Protein AF-A0A552C6N4-F1 (afdb_monomer)

Mean predicted aligned error: 5.67 Å

Radius of gyration: 21.81 Å; Cα contacts (8 Å, |Δi|>4): 36; chains: 1; bounding box: 46×20×54 Å

pLDDT: mean 94.37, std 4.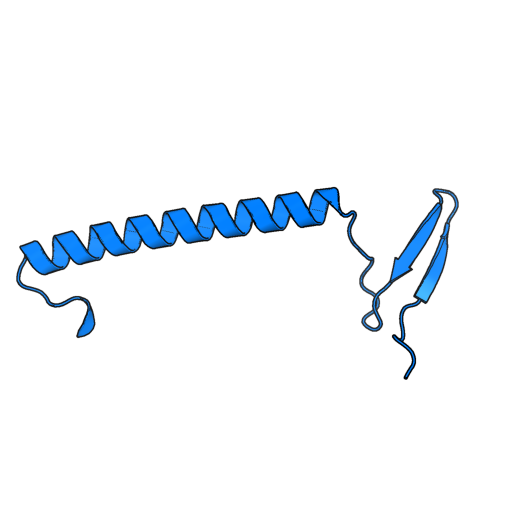88, range [67.94, 98.31]

Nearest PDB structures (foldseek):
  4g7n-assembly1_A  TM=4.912E-01  e=1.207E+00  Drosophila melanogaster
  6jdr-assembly1_A  TM=6.991E-01  e=3.203E+00  Porcine reproductive and respiratory syndrome virus
  2moe-assembly1_A  TM=4.346E-01  e=1.566E+00  Homo sapiens
  5l80-assembly1_A  TM=4.694E-01  e=5.754E+00  Drosophila melanogaster

Sequence (65 aa):
PILGIRFEMFEEGLEVFYPNGERFKDPETLFEERNQAQQERNQAQQERDRAFARLRELGIDPTQL

Secondary structure (DSSP, 8-state):
-----EEEEETTEEEEE-TTSPBPPPHHHHHHHHHHHHHHHHHHHHHHHHHHHHHHHTT--GGG-

Structure (mmCIF, N/CA/C/O backbone):
data_AF-A0A552C6N4-F1
#
_entry.id   AF-A0A552C6N4-F1
#
loop_
_atom_site.group_PDB
_atom_site.id
_atom_site.type_symbol
_atom_site.label_atom_id
_atom_site.label_alt_id
_atom_site.label_comp_id
_atom_site.label_asym_id
_atom_site.label_entity_id
_atom_site.label_seq_id
_atom_site.pdbx_PDB_ins_code
_atom_site.Cartn_x
_atom_site.Cartn_y
_atom_site.Cartn_z
_atom_site.occupancy
_atom_site.B_iso_or_equiv
_atom_site.auth_seq_id
_atom_site.auth_comp_id
_atom_site.auth_asym_id
_atom_site.auth_atom_id
_atom_site.pdbx_PDB_model_num
ATOM 1 N N . PRO A 1 1 ? -5.772 -10.706 -25.096 1.00 67.94 1 PRO A N 1
ATOM 2 C CA . PRO A 1 1 ? -5.433 -9.482 -24.328 1.00 67.94 1 PRO A CA 1
ATOM 3 C C . PRO A 1 1 ? -3.925 -9.406 -24.048 1.00 67.94 1 PRO A C 1
ATOM 5 O O . PRO A 1 1 ? -3.352 -10.392 -23.599 1.00 67.94 1 PRO A O 1
ATOM 8 N N . ILE A 1 2 ? -3.291 -8.268 -24.347 1.00 82.69 2 ILE A N 1
ATOM 9 C CA . ILE A 1 2 ? -1.881 -8.000 -24.011 1.00 82.69 2 ILE A CA 1
ATOM 10 C C . ILE A 1 2 ? -1.815 -7.076 -22.790 1.00 82.69 2 ILE A C 1
ATOM 12 O O . ILE A 1 2 ? -2.691 -6.234 -22.619 1.00 82.69 2 ILE A O 1
ATOM 16 N N . LEU A 1 3 ? -0.798 -7.242 -21.940 1.00 87.19 3 LEU A N 1
ATOM 17 C CA . LEU A 1 3 ? -0.671 -6.515 -20.665 1.00 87.19 3 LEU A CA 1
ATOM 18 C C . LEU A 1 3 ? -0.247 -5.040 -20.822 1.00 87.19 3 LEU A C 1
ATOM 20 O O . LEU A 1 3 ? -0.362 -4.278 -19.870 1.00 87.19 3 LEU A O 1
ATOM 24 N N . GLY A 1 4 ? 0.247 -4.630 -21.997 1.00 93.00 4 GLY A N 1
ATOM 25 C CA . GLY A 1 4 ? 0.655 -3.242 -22.270 1.00 93.00 4 GLY A CA 1
ATOM 26 C C . GLY A 1 4 ? 1.922 -2.775 -21.539 1.00 93.00 4 GLY A C 1
ATOM 27 O O . GLY A 1 4 ? 2.205 -1.581 -21.532 1.00 93.00 4 GLY A O 1
ATOM 28 N N . ILE A 1 5 ? 2.668 -3.692 -20.921 1.00 95.94 5 ILE A N 1
ATOM 29 C CA . ILE A 1 5 ? 3.941 -3.401 -20.252 1.00 95.94 5 ILE A CA 1
ATOM 30 C C . ILE A 1 5 ? 5.068 -3.210 -21.273 1.00 95.94 5 ILE A C 1
ATOM 32 O O . ILE A 1 5 ? 5.048 -3.815 -22.349 1.00 95.94 5 ILE A O 1
ATOM 36 N N . ARG A 1 6 ? 6.055 -2.383 -20.930 1.00 95.62 6 ARG A N 1
ATOM 37 C CA . ARG A 1 6 ? 7.207 -2.070 -21.784 1.00 95.62 6 ARG A CA 1
ATOM 38 C C . ARG A 1 6 ? 8.494 -2.595 -21.160 1.00 95.62 6 ARG A C 1
ATOM 40 O O . ARG A 1 6 ? 8.657 -2.523 -19.949 1.00 95.62 6 ARG A O 1
ATOM 47 N N . PHE A 1 7 ? 9.384 -3.114 -21.997 1.00 95.94 7 PHE A N 1
ATOM 48 C CA . PHE A 1 7 ? 10.696 -3.627 -21.611 1.00 95.94 7 PHE A CA 1
ATOM 49 C C . PHE A 1 7 ? 11.767 -2.734 -22.231 1.00 95.94 7 PHE A C 1
ATOM 51 O O . PHE A 1 7 ? 11.731 -2.507 -23.441 1.00 95.94 7 PHE A O 1
ATOM 58 N N . GLU A 1 8 ? 12.704 -2.244 -21.427 1.00 95.81 8 GLU A N 1
ATOM 59 C CA . GLU A 1 8 ? 13.822 -1.418 -21.892 1.00 95.81 8 GLU A CA 1
ATOM 60 C C . GLU A 1 8 ? 15.134 -1.966 -21.323 1.00 95.81 8 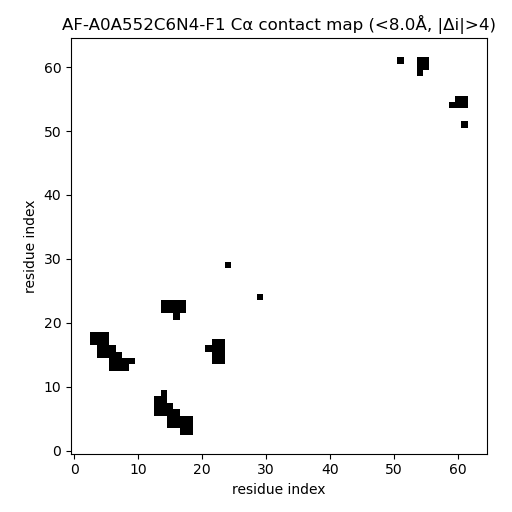GLU A C 1
ATOM 62 O O . GLU A 1 8 ? 15.223 -2.289 -20.140 1.00 95.81 8 GLU A O 1
ATOM 67 N N . MET A 1 9 ? 16.138 -2.127 -22.187 1.00 96.00 9 MET A N 1
ATOM 68 C CA . MET A 1 9 ? 17.466 -2.597 -21.796 1.00 96.00 9 MET A CA 1
ATOM 69 C C . MET A 1 9 ? 18.370 -1.387 -21.555 1.00 96.00 9 MET A C 1
ATOM 71 O O . MET A 1 9 ? 18.658 -0.642 -22.492 1.00 96.00 9 MET A O 1
ATOM 75 N N . PHE A 1 10 ? 18.824 -1.220 -20.318 1.00 92.94 10 PHE A N 1
ATOM 76 C CA . PHE A 1 10 ? 19.772 -0.194 -19.892 1.00 92.94 10 PHE A CA 1
ATOM 77 C C . PHE A 1 10 ? 21.159 -0.802 -19.652 1.00 92.94 10 PHE A C 1
ATOM 79 O O . PHE A 1 10 ? 21.326 -2.023 -19.659 1.00 92.94 10 PHE A O 1
ATOM 86 N N . GLU A 1 11 ? 22.167 0.045 -19.422 1.00 94.81 11 GLU A N 1
ATOM 87 C CA . GLU A 1 11 ? 23.530 -0.407 -19.092 1.00 94.81 11 GLU A CA 1
ATOM 88 C C . GLU A 1 11 ? 23.561 -1.280 -17.826 1.00 94.81 11 GLU A C 1
ATOM 90 O O . GLU A 1 11 ? 24.336 -2.230 -17.743 1.00 94.81 11 GLU A O 1
ATOM 95 N N . GLU A 1 12 ? 22.676 -0.991 -16.871 1.00 91.50 12 GLU A N 1
ATOM 96 C CA . GLU A 1 12 ? 22.569 -1.687 -15.585 1.00 91.50 12 GLU A CA 1
ATOM 97 C C . GLU A 1 12 ? 21.691 -2.950 -15.647 1.00 91.50 12 GLU A C 1
ATOM 99 O O . GLU A 1 12 ? 21.734 -3.777 -14.735 1.00 91.50 12 GLU A O 1
ATOM 104 N N . GLY A 1 13 ? 20.921 -3.142 -16.726 1.00 92.31 13 GLY A N 1
ATOM 105 C CA . GLY A 1 13 ? 20.081 -4.323 -16.916 1.00 92.31 13 GLY A CA 1
ATOM 106 C C . GLY A 1 13 ? 18.733 -4.051 -17.579 1.00 92.31 13 GLY A C 1
ATOM 107 O O . GLY A 1 13 ? 18.476 -2.989 -18.141 1.00 92.31 13 GLY A O 1
ATOM 108 N N . LEU A 1 14 ? 17.865 -5.063 -17.531 1.00 94.19 14 LEU A N 1
ATOM 109 C CA . LEU A 1 14 ? 16.510 -4.998 -18.068 1.00 94.19 14 LEU A CA 1
ATOM 110 C C . LEU A 1 14 ? 15.567 -4.340 -17.059 1.00 94.19 14 LEU A C 1
ATOM 112 O O . LEU A 1 14 ? 15.397 -4.847 -15.951 1.00 94.19 14 LEU A O 1
ATOM 116 N N . GLU A 1 15 ? 14.874 -3.292 -17.484 1.00 95.12 15 GLU A N 1
ATOM 117 C CA . GLU A 1 15 ? 13.801 -2.670 -16.717 1.00 95.12 15 GLU A CA 1
ATOM 118 C C . GLU A 1 15 ? 12.437 -2.905 -17.367 1.00 95.12 15 GLU A C 1
ATOM 120 O O . GLU A 1 15 ? 12.299 -3.025 -18.591 1.00 95.12 15 GLU A O 1
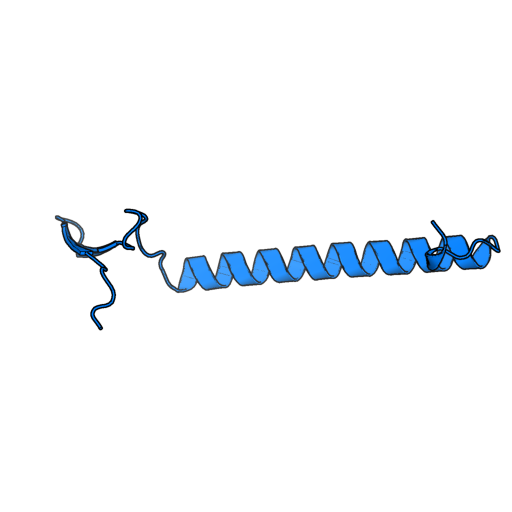ATOM 125 N N . VAL A 1 16 ? 11.406 -2.966 -16.523 1.00 95.06 16 VAL A N 1
ATOM 126 C CA . VAL A 1 16 ? 10.015 -3.177 -16.931 1.00 95.06 16 VAL A CA 1
ATOM 127 C C . VAL A 1 16 ? 9.180 -1.996 -16.467 1.00 95.06 16 VAL A C 1
ATOM 129 O O . VAL A 1 16 ? 9.287 -1.569 -15.320 1.00 95.06 16 VAL A O 1
ATOM 132 N N . PHE A 1 17 ? 8.319 -1.496 -17.345 1.00 96.31 17 PHE A N 1
ATOM 133 C CA . PHE A 1 17 ? 7.447 -0.359 -17.083 1.00 96.31 17 PHE A CA 1
ATOM 134 C C . PHE A 1 17 ? 5.982 -0.739 -17.260 1.00 96.31 17 PHE A C 1
ATOM 136 O O . PHE A 1 17 ? 5.603 -1.463 -18.187 1.00 96.31 17 PHE A O 1
ATOM 143 N N . TYR A 1 18 ? 5.144 -0.206 -16.380 1.00 95.69 18 TYR A N 1
ATOM 144 C CA . TYR A 1 18 ? 3.695 -0.247 -16.495 1.00 95.69 18 TYR A CA 1
ATOM 145 C C . TYR A 1 18 ? 3.213 0.580 -17.702 1.00 95.69 18 TYR A C 1
ATOM 147 O O . TYR A 1 18 ? 3.937 1.451 -18.196 1.00 95.69 18 TYR A O 1
ATOM 155 N N . PRO A 1 19 ? 1.963 0.381 -18.166 1.00 96.25 19 PRO A N 1
ATOM 156 C CA . PRO A 1 19 ? 1.398 1.176 -19.260 1.00 96.25 19 PRO A CA 1
ATOM 157 C C . PRO A 1 19 ? 1.372 2.690 -18.988 1.00 96.25 19 PRO A C 1
ATOM 159 O O . PRO A 1 19 ? 1.397 3.484 -19.924 1.00 96.25 19 PRO A O 1
ATOM 162 N N . ASN A 1 20 ? 1.329 3.095 -17.714 1.00 95.19 20 ASN A N 1
ATOM 163 C CA . ASN A 1 20 ? 1.382 4.496 -17.281 1.00 95.19 20 ASN A CA 1
ATOM 164 C C . ASN A 1 20 ? 2.810 5.091 -17.303 1.00 95.19 20 ASN A C 1
ATOM 166 O O . ASN A 1 20 ? 2.969 6.273 -17.015 1.00 95.19 20 ASN A O 1
ATOM 170 N N . GLY A 1 21 ? 3.833 4.295 -17.634 1.00 94.56 21 GLY A N 1
ATOM 171 C CA . GLY A 1 21 ? 5.235 4.711 -17.672 1.00 94.56 21 GLY A CA 1
ATOM 172 C C . GLY A 1 21 ? 5.988 4.584 -16.346 1.00 94.56 21 GLY A C 1
ATOM 173 O O . GLY A 1 21 ? 7.175 4.889 -16.316 1.00 94.56 21 GLY A O 1
ATOM 174 N N . GLU A 1 22 ? 5.349 4.118 -15.273 1.00 95.56 22 GLU A N 1
ATOM 175 C CA . GLU A 1 22 ? 6.012 3.852 -13.994 1.00 95.56 22 GLU A CA 1
ATOM 176 C C . GLU A 1 22 ? 6.884 2.590 -14.081 1.00 95.56 22 GLU A C 1
ATOM 178 O O . GLU A 1 22 ? 6.471 1.587 -14.670 1.00 95.56 22 GLU A O 1
ATOM 183 N N . ARG A 1 23 ? 8.087 2.617 -13.494 1.00 94.56 23 ARG A N 1
ATOM 184 C CA . ARG A 1 23 ? 8.971 1.445 -13.421 1.00 94.56 23 ARG A CA 1
ATOM 185 C C . ARG A 1 23 ? 8.424 0.432 -12.415 1.00 94.56 23 ARG A C 1
ATOM 187 O O . ARG A 1 23 ? 7.939 0.795 -11.346 1.00 94.56 23 ARG A O 1
ATOM 194 N N . PHE A 1 24 ? 8.551 -0.852 -12.725 1.00 94.44 24 PHE A N 1
ATOM 195 C CA . PHE A 1 24 ? 8.326 -1.912 -11.755 1.00 94.44 24 PHE A CA 1
ATOM 196 C C . PHE A 1 24 ? 9.350 -1.785 -10.625 1.00 94.44 24 PHE A C 1
ATOM 198 O O . PHE A 1 24 ? 10.559 -1.696 -10.855 1.00 94.44 24 PHE A O 1
ATOM 205 N N . LYS A 1 25 ? 8.843 -1.764 -9.395 1.00 92.81 25 LYS A N 1
ATOM 206 C CA . LYS A 1 25 ? 9.670 -1.797 -8.193 1.00 92.81 25 LYS A CA 1
ATOM 207 C C . LYS A 1 25 ? 10.238 -3.193 -7.990 1.00 92.81 25 LYS A C 1
ATOM 209 O O . LYS A 1 25 ? 9.609 -4.191 -8.353 1.00 92.81 25 LYS A O 1
ATOM 214 N N . ASP A 1 26 ? 11.394 -3.245 -7.348 1.00 90.94 26 ASP A N 1
ATOM 215 C CA . ASP A 1 26 ? 11.985 -4.498 -6.919 1.00 90.94 26 ASP A CA 1
ATOM 216 C C . ASP A 1 26 ? 11.062 -5.208 -5.910 1.00 90.94 26 ASP A C 1
ATOM 218 O O . ASP A 1 26 ? 10.426 -4.547 -5.077 1.00 90.94 26 ASP A O 1
ATOM 222 N N . PRO A 1 27 ? 10.952 -6.551 -5.959 1.00 90.19 27 PRO A N 1
ATOM 223 C CA . PRO A 1 27 ? 10.070 -7.291 -5.060 1.00 90.19 27 PRO A CA 1
ATOM 224 C C . PRO A 1 27 ? 10.338 -7.004 -3.581 1.00 90.19 27 PRO A C 1
ATOM 226 O O . PRO A 1 27 ? 9.397 -6.922 -2.798 1.00 90.19 27 PRO A O 1
ATOM 229 N N . GLU A 1 28 ? 11.605 -6.823 -3.203 1.00 94.44 28 GLU A N 1
ATOM 230 C CA . GLU A 1 28 ? 12.006 -6.492 -1.833 1.00 94.44 28 GLU A CA 1
ATOM 231 C C . GLU A 1 28 ? 11.434 -5.141 -1.388 1.00 94.44 28 GLU A C 1
ATOM 233 O O . GLU A 1 28 ? 10.738 -5.084 -0.375 1.00 94.44 28 GLU A O 1
ATOM 238 N N . THR A 1 29 ? 11.582 -4.095 -2.207 1.00 94.06 29 THR A N 1
ATOM 239 C CA . THR A 1 29 ? 10.981 -2.776 -1.956 1.00 94.06 29 THR A CA 1
ATOM 240 C C . THR A 1 29 ? 9.460 -2.863 -1.821 1.00 94.06 29 THR A C 1
ATOM 242 O O . THR A 1 29 ? 8.881 -2.270 -0.913 1.00 94.06 29 THR A O 1
ATOM 245 N N . LEU A 1 30 ? 8.789 -3.653 -2.669 1.00 93.88 30 LEU A N 1
ATOM 246 C CA . LEU A 1 30 ? 7.340 -3.868 -2.556 1.00 93.88 30 LEU A CA 1
ATOM 247 C C . LEU A 1 30 ? 6.951 -4.545 -1.236 1.00 93.88 30 LEU A C 1
ATOM 249 O O . LEU A 1 30 ? 5.922 -4.209 -0.641 1.00 93.88 30 LEU A O 1
ATOM 253 N N . PHE A 1 31 ? 7.743 -5.511 -0.770 1.00 95.38 31 PHE A N 1
ATOM 254 C CA . PHE A 1 31 ? 7.495 -6.166 0.510 1.00 95.38 31 PHE A CA 1
ATOM 255 C C . PHE A 1 31 ? 7.710 -5.220 1.690 1.00 95.38 31 PHE A C 1
ATOM 257 O O . PHE A 1 31 ? 6.897 -5.234 2.617 1.00 95.38 31 PHE A O 1
ATOM 264 N N . GLU A 1 32 ? 8.749 -4.390 1.652 1.00 96.69 32 GLU A N 1
ATOM 265 C CA . GLU A 1 32 ? 9.016 -3.373 2.670 1.00 96.69 32 GLU A CA 1
ATOM 266 C C . GLU A 1 32 ? 7.880 -2.352 2.763 1.00 96.69 32 GLU A C 1
ATOM 268 O O . GLU A 1 32 ? 7.323 -2.169 3.848 1.00 96.69 32 GLU A O 1
ATOM 273 N N . GLU A 1 33 ? 7.462 -1.768 1.636 1.00 96.00 33 GLU A N 1
ATOM 274 C CA . GLU A 1 33 ? 6.342 -0.818 1.580 1.00 96.00 33 GLU A CA 1
ATOM 275 C C . GLU A 1 33 ? 5.057 -1.437 2.140 1.00 96.00 33 GLU A C 1
ATOM 277 O O . GLU A 1 33 ? 4.356 -0.836 2.959 1.00 96.00 33 GLU A O 1
ATOM 282 N N . ARG A 1 34 ? 4.761 -2.684 1.752 1.00 96.50 34 ARG A N 1
ATOM 283 C CA . ARG A 1 34 ? 3.587 -3.404 2.251 1.00 96.50 34 ARG A CA 1
ATOM 284 C C . ARG A 1 34 ? 3.666 -3.652 3.756 1.00 96.50 34 ARG A C 1
ATOM 286 O O . ARG A 1 34 ? 2.645 -3.565 4.439 1.00 96.50 34 ARG A O 1
ATOM 293 N N . ASN A 1 35 ? 4.842 -3.986 4.282 1.00 97.62 35 ASN A N 1
ATOM 294 C CA . ASN A 1 35 ? 5.030 -4.225 5.711 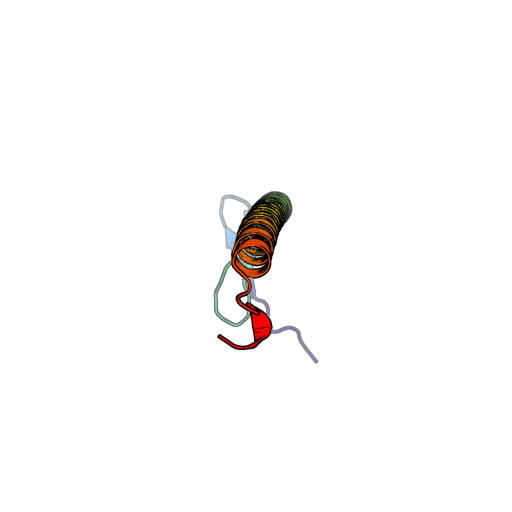1.00 97.62 35 ASN A CA 1
ATOM 295 C C . ASN A 1 35 ? 4.890 -2.930 6.521 1.00 97.62 35 ASN A C 1
ATOM 297 O O . ASN A 1 35 ? 4.210 -2.937 7.548 1.00 97.62 35 ASN A O 1
ATOM 301 N N . GLN A 1 36 ? 5.456 -1.824 6.034 1.00 97.81 36 GLN A N 1
ATOM 302 C CA . GLN A 1 36 ? 5.318 -0.501 6.647 1.00 97.81 36 GLN A CA 1
ATOM 303 C C . GLN A 1 36 ? 3.852 -0.059 6.677 1.00 97.81 36 G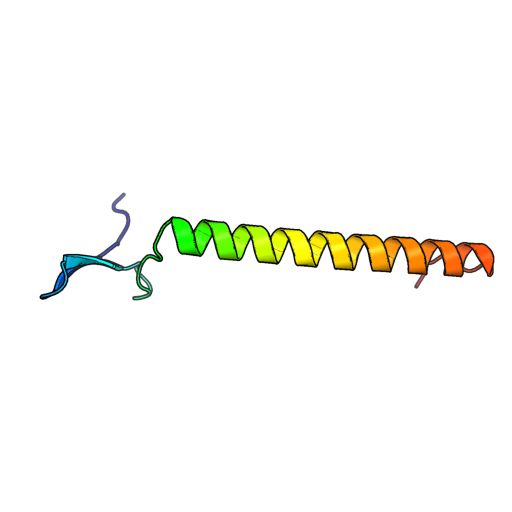LN A C 1
ATOM 305 O O . GLN A 1 36 ? 3.315 0.215 7.750 1.00 97.81 36 GLN A O 1
ATOM 310 N N . ALA A 1 37 ? 3.157 -0.123 5.537 1.00 97.81 37 ALA A N 1
ATOM 311 C CA . ALA A 1 37 ? 1.739 0.220 5.460 1.00 97.81 37 ALA A CA 1
ATOM 312 C C . ALA A 1 37 ? 0.877 -0.652 6.393 1.00 97.81 37 ALA A C 1
ATOM 314 O O . ALA A 1 37 ? -0.076 -0.175 7.015 1.00 97.81 37 ALA A O 1
ATOM 315 N N . GLN A 1 38 ? 1.209 -1.940 6.535 1.00 98.12 38 G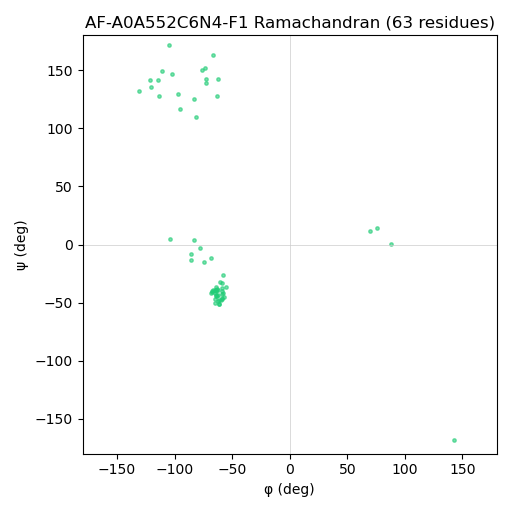LN A N 1
ATOM 316 C CA . GLN A 1 38 ? 0.509 -2.825 7.465 1.00 98.12 38 GLN A CA 1
ATOM 317 C C . GLN A 1 38 ? 0.768 -2.444 8.929 1.00 98.12 38 GLN A C 1
ATOM 319 O O . GLN A 1 38 ? -0.154 -2.490 9.747 1.00 98.12 38 GLN A O 1
ATOM 324 N N . GLN A 1 39 ? 2.001 -2.068 9.268 1.00 98.19 39 GLN A N 1
ATOM 325 C CA . GLN A 1 39 ? 2.365 -1.625 10.608 1.00 98.19 39 GLN A CA 1
ATOM 326 C C . GLN A 1 39 ? 1.647 -0.324 10.982 1.00 98.19 39 GLN A C 1
ATOM 328 O O . GLN A 1 39 ? 1.039 -0.262 12.050 1.00 98.19 39 GLN A O 1
ATOM 333 N N . GLU A 1 40 ? 1.647 0.671 10.096 1.00 98.06 40 GLU A N 1
ATOM 334 C CA . GLU A 1 40 ? 0.944 1.944 10.295 1.00 98.06 40 GLU A CA 1
ATOM 335 C C . GLU A 1 40 ? -0.556 1.729 10.498 1.00 98.06 40 GLU A C 1
ATOM 337 O O . GLU A 1 40 ? -1.149 2.241 11.449 1.00 98.06 40 GLU A O 1
ATOM 342 N N . ARG A 1 41 ? -1.176 0.889 9.658 1.00 98.06 41 ARG A N 1
ATOM 343 C CA . ARG A 1 41 ? -2.587 0.526 9.819 1.00 98.06 41 ARG A CA 1
ATOM 344 C C . ARG A 1 41 ? -2.868 -0.117 11.171 1.00 98.06 41 ARG A C 1
ATOM 346 O O . ARG A 1 41 ? -3.881 0.205 11.787 1.00 98.06 41 ARG A O 1
ATOM 353 N N . ASN A 1 42 ? -2.000 -1.015 11.631 1.00 98.31 42 ASN A N 1
ATOM 354 C CA . ASN A 1 42 ? -2.165 -1.677 12.924 1.00 98.31 42 ASN A CA 1
ATOM 355 C C . ASN A 1 42 ? -2.027 -0.687 14.090 1.00 98.31 42 ASN A C 1
ATOM 357 O O . ASN A 1 42 ? -2.787 -0.774 15.054 1.00 98.31 42 ASN A O 1
ATOM 361 N N . GLN A 1 43 ? -1.099 0.267 13.995 1.00 98.12 43 GLN A N 1
ATOM 362 C CA . GLN A 1 43 ? -0.922 1.321 14.997 1.00 98.12 43 GLN A CA 1
ATOM 363 C C . GLN A 1 43 ? -2.145 2.240 15.056 1.00 98.12 43 GLN A C 1
ATOM 365 O O . GLN A 1 43 ? -2.738 2.392 16.123 1.00 98.12 43 GLN A O 1
ATOM 370 N N . ALA A 1 44 ? -2.600 2.751 13.909 1.00 97.81 44 ALA A N 1
ATOM 371 C CA . ALA A 1 44 ? -3.792 3.594 13.828 1.00 97.81 44 ALA A CA 1
ATOM 372 C C . ALA A 1 44 ? -5.045 2.873 14.354 1.00 97.81 44 ALA A C 1
ATOM 374 O O . ALA A 1 44 ? -5.869 3.450 15.064 1.00 97.81 44 ALA A O 1
ATOM 375 N N . GLN A 1 45 ? -5.173 1.582 14.044 1.00 97.62 45 GLN A N 1
ATOM 376 C CA . GLN A 1 45 ? -6.244 0.725 14.541 1.00 97.62 45 GLN A CA 1
ATOM 377 C C . GLN A 1 45 ? -6.205 0.611 16.073 1.00 97.62 45 GLN A C 1
ATOM 379 O O . GLN A 1 45 ? -7.221 0.821 16.735 1.00 97.62 45 GLN A O 1
ATOM 384 N N . GLN A 1 46 ? -5.028 0.356 16.648 1.00 98.12 46 GLN A N 1
ATOM 385 C CA . GLN A 1 46 ? -4.856 0.256 18.095 1.00 98.12 46 GLN A CA 1
ATOM 386 C C . GLN A 1 46 ? -5.130 1.585 18.814 1.00 98.12 46 GLN A C 1
ATOM 388 O O . GLN A 1 46 ? -5.756 1.598 19.876 1.00 98.12 46 GLN A O 1
ATOM 393 N N . GLU A 1 47 ? -4.670 2.704 18.258 1.00 97.50 47 GLU A N 1
ATOM 394 C CA . GLU A 1 47 ? -4.927 4.039 18.803 1.00 97.50 47 GLU A CA 1
ATOM 395 C C . GLU A 1 47 ? -6.415 4.379 18.785 1.00 97.50 47 GLU A C 1
ATOM 397 O O . GLU A 1 47 ? -6.954 4.831 19.800 1.00 97.50 47 GLU A O 1
ATOM 402 N N . ARG A 1 48 ? -7.099 4.082 17.674 1.00 96.50 48 ARG A N 1
ATOM 403 C CA . ARG A 1 48 ? -8.549 4.250 17.559 1.00 96.50 48 ARG A CA 1
ATOM 404 C C . ARG A 1 48 ? -9.288 3.431 18.610 1.00 96.50 48 ARG A C 1
ATOM 406 O O . ARG A 1 48 ? -10.165 3.963 19.283 1.00 96.50 48 ARG A O 1
ATOM 413 N N . ASP A 1 49 ? -8.927 2.162 18.782 1.00 96.88 49 ASP A N 1
ATOM 414 C CA . ASP A 1 49 ? -9.598 1.281 19.741 1.00 96.88 49 ASP A CA 1
ATOM 415 C C . ASP A 1 49 ? -9.412 1.772 21.185 1.00 96.88 49 ASP A C 1
ATOM 417 O O . ASP A 1 49 ? -10.368 1.782 21.964 1.00 96.88 49 ASP A O 1
ATOM 421 N N . ARG A 1 50 ? -8.215 2.269 21.532 1.00 96.94 50 ARG A N 1
ATOM 422 C CA . ARG A 1 50 ? -7.959 2.915 22.832 1.00 96.94 50 ARG A CA 1
ATOM 423 C C . ARG A 1 50 ? -8.782 4.191 23.007 1.00 96.94 50 ARG A C 1
ATOM 425 O O . ARG A 1 50 ? -9.346 4.406 24.077 1.00 96.94 50 ARG A O 1
ATOM 432 N N . ALA A 1 51 ? -8.862 5.036 21.981 1.00 96.38 51 ALA A N 1
ATOM 433 C CA . ALA A 1 51 ? -9.664 6.257 22.024 1.00 96.38 51 ALA A CA 1
ATOM 434 C C . ALA A 1 51 ? -11.156 5.940 22.210 1.00 96.38 51 ALA A C 1
ATOM 436 O O . ALA A 1 51 ? -11.816 6.542 23.054 1.00 96.38 51 ALA A O 1
ATOM 437 N N . PHE A 1 52 ? -11.666 4.942 21.489 1.00 97.19 52 PHE A N 1
ATOM 438 C CA . PHE A 1 52 ? -13.055 4.498 21.580 1.00 97.19 52 PHE A CA 1
ATOM 439 C C . PHE A 1 52 ? -13.367 3.906 22.956 1.00 97.19 52 PHE A C 1
ATOM 441 O O . PHE A 1 52 ? -14.437 4.171 23.499 1.00 97.19 52 PHE A O 1
ATOM 448 N N . ALA A 1 53 ? -12.438 3.149 23.547 1.00 96.56 53 ALA A N 1
ATOM 449 C CA . ALA A 1 53 ? -12.578 2.663 24.917 1.00 96.56 53 ALA A CA 1
ATOM 450 C C . ALA A 1 53 ? -12.712 3.827 25.914 1.00 96.56 53 ALA A C 1
ATOM 452 O O . ALA A 1 53 ? -13.661 3.843 26.695 1.00 96.56 53 ALA A O 1
ATOM 453 N N . ARG A 1 54 ? -11.847 4.848 25.820 1.00 96.00 54 ARG A N 1
ATOM 454 C CA . ARG A 1 54 ? -11.926 6.035 26.692 1.00 96.00 54 ARG A CA 1
ATOM 455 C C . ARG A 1 54 ? -13.211 6.841 26.501 1.00 96.00 54 ARG A C 1
ATOM 457 O O . ARG A 1 54 ? -13.757 7.342 27.474 1.00 96.00 54 ARG A O 1
ATOM 464 N N . LEU A 1 55 ? -13.724 6.954 25.275 1.00 96.12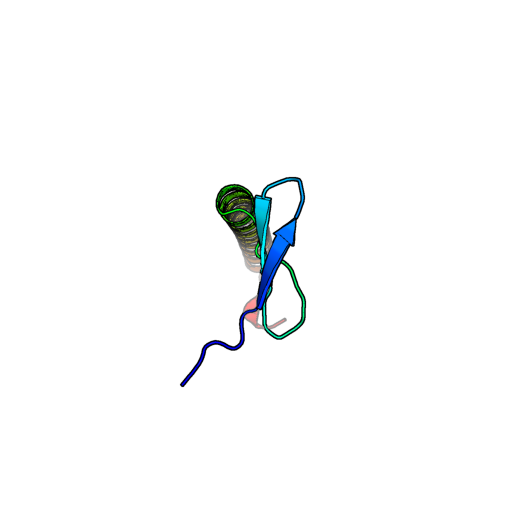 55 LEU A N 1
ATOM 465 C CA . LEU A 1 55 ? -15.014 7.609 25.023 1.00 96.12 55 LEU A CA 1
ATOM 466 C C . LEU A 1 55 ? -16.170 6.855 25.692 1.00 96.12 55 LEU A C 1
ATOM 468 O O . LEU A 1 55 ? -16.992 7.476 26.365 1.00 96.12 55 LEU A O 1
ATOM 472 N N . ARG A 1 56 ? -16.180 5.520 25.595 1.00 95.38 56 ARG A N 1
ATOM 473 C CA . ARG A 1 56 ? -17.187 4.678 26.260 1.00 95.38 56 ARG A CA 1
ATOM 474 C C . ARG A 1 56 ? -17.119 4.780 27.783 1.00 95.38 56 ARG A C 1
ATOM 476 O O . ARG A 1 56 ? -18.165 4.822 28.421 1.00 95.38 56 ARG A O 1
ATOM 483 N N . GLU A 1 57 ? -15.920 4.863 28.365 1.00 96.25 57 GLU A N 1
ATOM 484 C CA . GLU A 1 57 ? -15.732 5.107 29.808 1.00 96.25 57 GLU A CA 1
ATOM 485 C C . GLU A 1 57 ? -16.338 6.445 30.260 1.00 96.25 57 GLU A C 1
ATOM 487 O O . GLU A 1 57 ? -16.841 6.552 31.375 1.00 96.25 57 GLU A O 1
ATOM 492 N N . LEU A 1 58 ? -16.342 7.450 29.382 1.00 96.12 58 LEU A N 1
ATOM 493 C CA . LEU A 1 58 ? -16.972 8.752 29.617 1.00 96.12 58 LEU A CA 1
ATOM 494 C C . LEU A 1 58 ? -18.482 8.762 29.312 1.00 96.12 58 LEU A C 1
ATOM 496 O O . LEU A 1 58 ? -19.111 9.815 29.388 1.00 96.12 58 LEU A O 1
ATOM 500 N N . GLY A 1 59 ? -19.071 7.614 28.962 1.00 95.12 59 GLY A N 1
ATOM 501 C CA . GLY A 1 59 ? -20.487 7.492 28.607 1.00 95.12 59 GLY A CA 1
ATOM 502 C C . GLY A 1 59 ? -20.837 8.023 27.213 1.00 95.12 59 GLY A C 1
ATOM 503 O O . GLY A 1 59 ? -22.014 8.215 26.917 1.00 95.12 59 GLY A O 1
ATOM 504 N N . ILE A 1 60 ? -19.838 8.266 26.360 1.00 95.94 60 ILE A N 1
ATOM 505 C CA . ILE A 1 60 ? -20.013 8.720 24.977 1.00 95.94 60 ILE A CA 1
ATOM 506 C C . ILE A 1 60 ? -19.945 7.499 24.058 1.00 95.94 60 ILE A C 1
ATOM 508 O O . ILE A 1 60 ? -18.991 6.722 24.125 1.00 95.94 60 ILE A O 1
ATOM 512 N N . ASP A 1 61 ? -20.927 7.331 23.171 1.00 93.06 61 ASP A N 1
ATOM 513 C CA . ASP A 1 61 ? -20.865 6.303 22.130 1.00 93.06 61 ASP A CA 1
ATOM 514 C C . ASP A 1 61 ? -20.021 6.801 20.940 1.00 93.06 61 ASP A C 1
ATOM 516 O O . ASP A 1 61 ? -20.463 7.684 20.202 1.00 93.06 61 ASP A O 1
ATOM 520 N N . 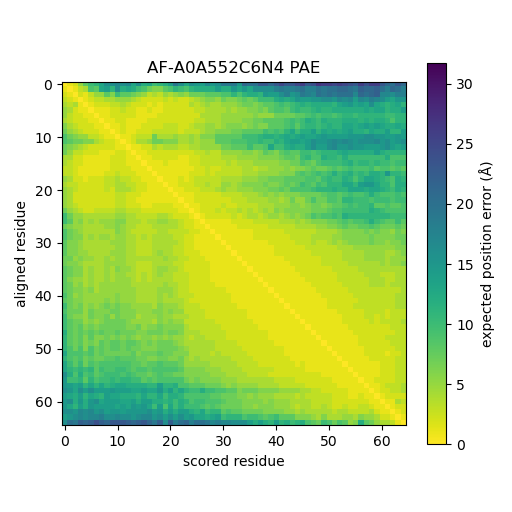PRO A 1 62 ? -18.814 6.247 20.707 1.00 88.38 62 PRO A N 1
ATOM 521 C CA . PRO A 1 62 ? -17.941 6.691 19.623 1.00 88.38 62 PRO A CA 1
ATOM 522 C C . PRO A 1 62 ? -18.475 6.362 18.222 1.00 88.38 62 PRO A C 1
ATOM 524 O O . PRO A 1 62 ? -17.917 6.844 17.244 1.00 88.38 62 PRO A O 1
ATOM 527 N N . THR A 1 63 ? -19.512 5.527 18.097 1.00 91.75 63 THR A N 1
ATOM 528 C CA . THR A 1 63 ? -20.124 5.184 16.800 1.00 91.75 63 THR A CA 1
ATOM 529 C C . THR A 1 63 ? -21.191 6.182 16.350 1.00 91.75 63 THR A C 1
ATOM 531 O O . THR A 1 63 ? -21.674 6.092 15.223 1.00 91.75 63 THR A O 1
ATOM 534 N N . GLN A 1 64 ? -21.552 7.123 17.227 1.00 89.50 64 GLN A N 1
ATOM 535 C CA . GLN A 1 64 ? -22.551 8.164 16.983 1.00 89.50 64 GLN A CA 1
ATOM 536 C C . GLN A 1 64 ? -21.929 9.548 16.715 1.00 89.50 64 GLN A C 1
ATOM 538 O O . GLN A 1 64 ? -22.666 10.529 16.610 1.00 89.50 64 GLN A O 1
ATOM 543 N N . LEU A 1 65 ? -20.595 9.622 16.631 1.00 77.25 65 LEU A N 1
ATOM 544 C CA . LEU A 1 65 ? -19.818 10.805 16.239 1.00 77.25 65 LEU A CA 1
ATOM 545 C C . LEU A 1 65 ? -19.585 10.816 14.724 1.00 77.25 65 LEU A C 1
ATOM 547 O O . LEU A 1 65 ? -19.653 11.921 14.144 1.00 77.25 65 LEU A O 1
#

Foldseek 3Di:
DDQCKDWDADPVGIWI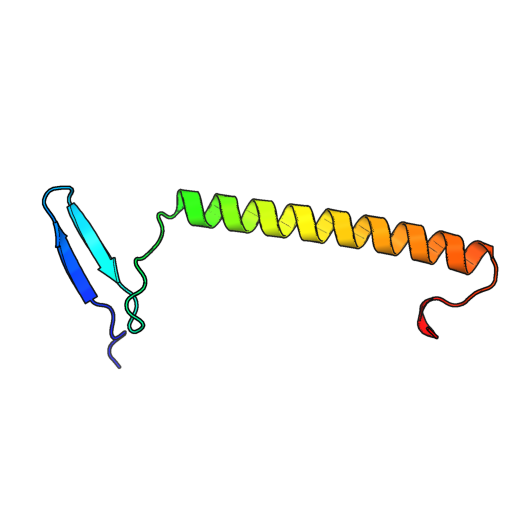AHNVRHTDDDPVVVVVVVVVVVVVVVVVVVVVVVVQVVCVVVVHHPVVD

Solvent-accessible surface area (backbone atoms only — not comparable to full-atom values): 3978 Å² total; per-residue (Å²): 140,81,88,62,61,45,78,48,80,51,99,92,43,80,45,46,24,45,71,89,67,49,68,67,72,55,71,65,59,52,51,49,54,52,49,50,56,51,50,52,51,51,50,53,50,52,53,49,52,53,52,42,50,56,33,45,75,71,73,39,66,67,91,80,114